Protein AF-A0A938GHQ9-F1 (afdb_monomer_lite)

Secondary structure (DSSP, 8-state):
--GGG------HHHHHHHHHHHHHHHHHHHHHHTT-HHHHHHHHHHHHHHHHHHHHHH-

Foldseek 3Di:
DDPVPPPDPCDPVLVVLVVLLVVLVVQLV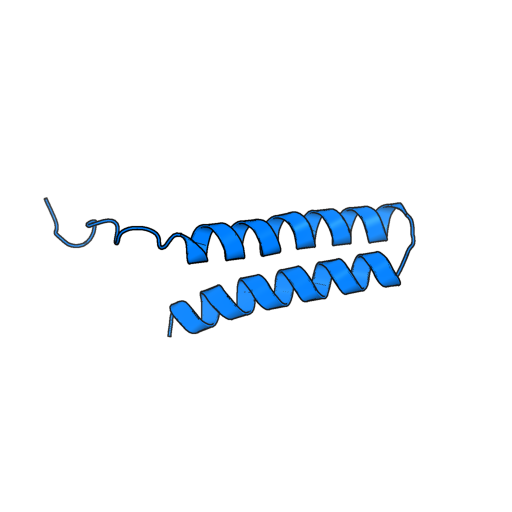VCVVVVNPVSNVSSVVSNVVSVVVVVVVVD

Structure (mmCIF, N/CA/C/O backbone):
data_AF-A0A938GHQ9-F1
#
_entry.id   AF-A0A938GHQ9-F1
#
loop_
_atom_site.group_PDB
_atom_site.id
_atom_site.type_symbol
_atom_site.label_atom_id
_atom_site.label_alt_id
_atom_site.label_comp_id
_atom_site.label_asym_id
_atom_site.label_entity_id
_atom_site.label_seq_id
_atom_site.pdbx_PDB_ins_code
_atom_site.Cartn_x
_atom_site.Cartn_y
_atom_site.Cartn_z
_atom_site.occupancy
_atom_site.B_iso_or_equiv
_atom_site.auth_seq_id
_atom_site.auth_comp_id
_atom_site.auth_asym_id
_atom_site.auth_atom_id
_atom_site.pdbx_PDB_model_num
ATOM 1 N N . MET A 1 1 ? -38.309 4.660 9.549 1.00 47.31 1 MET A N 1
ATOM 2 C CA . MET A 1 1 ? -36.879 4.748 9.181 1.00 47.31 1 MET A CA 1
ATOM 3 C C . MET A 1 1 ? -36.183 3.535 9.772 1.00 47.31 1 MET A C 1
ATOM 5 O O . MET A 1 1 ? -36.187 3.390 10.983 1.00 47.31 1 MET A O 1
ATOM 9 N N . ASN A 1 2 ? -35.722 2.614 8.923 1.00 48.34 2 ASN A N 1
ATOM 10 C CA . ASN A 1 2 ? -35.104 1.355 9.344 1.00 48.34 2 ASN A CA 1
ATOM 11 C C . ASN A 1 2 ? -33.801 1.624 10.108 1.00 48.34 2 ASN A C 1
ATOM 13 O O . ASN A 1 2 ? -32.888 2.231 9.552 1.00 48.34 2 ASN A O 1
ATOM 17 N N . ASP A 1 3 ? -33.662 1.063 11.310 1.00 56.25 3 ASP A N 1
ATOM 18 C CA . ASP A 1 3 ? -32.419 1.071 12.101 1.00 56.25 3 ASP A CA 1
ATOM 19 C C . ASP A 1 3 ? -31.217 0.418 11.385 1.00 56.25 3 ASP A C 1
ATOM 21 O O . ASP A 1 3 ? -30.084 0.510 11.849 1.00 56.25 3 ASP A O 1
ATOM 25 N N . ARG A 1 4 ? -31.442 -0.209 10.222 1.00 56.19 4 ARG A N 1
ATOM 26 C CA . ARG A 1 4 ? -30.408 -0.815 9.367 1.00 56.19 4 ARG A CA 1
ATOM 27 C C . ARG A 1 4 ? -29.512 0.193 8.635 1.00 56.19 4 ARG A C 1
ATOM 29 O O . ARG A 1 4 ? -28.481 -0.216 8.119 1.00 56.19 4 ARG A O 1
ATOM 36 N N . PHE A 1 5 ? -29.880 1.476 8.617 1.00 54.25 5 PHE A N 1
ATOM 37 C CA . PHE A 1 5 ? -29.069 2.576 8.071 1.00 54.25 5 PHE A CA 1
ATOM 38 C C . PHE A 1 5 ? -28.538 3.513 9.164 1.00 54.25 5 PHE A C 1
ATOM 40 O O . PHE A 1 5 ? -28.214 4.665 8.890 1.00 54.25 5 PHE A O 1
ATOM 47 N N . LYS A 1 6 ? -28.463 3.058 10.422 1.00 48.41 6 LYS A N 1
ATOM 48 C CA . LYS A 1 6 ? -27.658 3.767 11.420 1.00 48.41 6 LYS A CA 1
ATOM 49 C C . LYS A 1 6 ? -26.197 3.589 11.026 1.00 48.41 6 LYS A C 1
ATOM 51 O O . LYS A 1 6 ? -25.596 2.563 11.344 1.00 48.41 6 LYS A O 1
ATOM 56 N N . ASP A 1 7 ? -25.667 4.571 10.298 1.00 59.56 7 ASP A N 1
ATOM 57 C CA . ASP A 1 7 ? -24.239 4.744 10.061 1.00 59.56 7 ASP A CA 1
ATOM 58 C C . ASP A 1 7 ? -23.536 4.607 11.409 1.00 59.56 7 ASP A C 1
ATOM 60 O O . ASP A 1 7 ? -23.613 5.483 12.274 1.00 59.56 7 ASP A O 1
ATOM 64 N N . ARG A 1 8 ? -22.910 3.447 11.637 1.00 61.66 8 ARG A N 1
ATOM 65 C CA . ARG A 1 8 ? -22.054 3.273 12.805 1.00 61.66 8 ARG A CA 1
ATOM 66 C C . ARG A 1 8 ? -21.001 4.375 12.703 1.00 61.66 8 ARG A C 1
ATOM 68 O O . ARG A 1 8 ? -20.448 4.532 11.610 1.00 61.66 8 ARG A O 1
ATOM 75 N N . PRO A 1 9 ? -20.731 5.136 13.776 1.00 59.91 9 PRO A N 1
ATOM 76 C CA . PRO A 1 9 ? -19.752 6.211 13.725 1.00 59.91 9 PRO A CA 1
ATOM 77 C C . PRO A 1 9 ? -18.453 5.641 13.158 1.00 59.91 9 PRO A C 1
ATOM 79 O O . PRO A 1 9 ? -17.869 4.718 13.731 1.00 59.91 9 PRO A O 1
ATOM 82 N N . ARG A 1 10 ? -18.074 6.115 11.964 1.00 65.69 10 ARG A N 1
ATOM 83 C CA . ARG A 1 10 ? -16.860 5.677 11.272 1.00 65.69 10 ARG A CA 1
ATOM 84 C C . ARG A 1 10 ? -15.711 5.965 12.226 1.00 65.69 10 ARG A C 1
ATOM 86 O O . ARG A 1 10 ? -15.528 7.111 12.631 1.00 65.69 10 ARG A O 1
ATOM 93 N N . SER A 1 11 ? -15.006 4.922 12.652 1.00 75.62 11 SER A N 1
ATOM 94 C CA . SER A 1 11 ? -13.942 5.093 13.636 1.00 75.62 11 SER A CA 1
ATOM 95 C C . SER A 1 11 ? -12.845 5.930 12.993 1.00 75.62 11 SER A C 1
ATOM 97 O O . SER A 1 11 ? -12.524 5.714 11.823 1.00 75.62 11 SER A O 1
ATOM 99 N N . SER A 1 12 ? -12.232 6.853 13.736 1.00 83.06 12 SER A N 1
ATOM 100 C CA . SER A 1 12 ? -11.078 7.622 13.249 1.00 83.06 12 SER A CA 1
ATOM 101 C C . SER A 1 12 ? -9.978 6.704 12.699 1.00 83.06 12 SER A C 1
ATOM 103 O O . SER A 1 12 ? -9.259 7.074 11.775 1.00 83.06 12 SER A O 1
ATOM 105 N N . TRP A 1 13 ? -9.899 5.469 13.204 1.00 84.00 13 TRP A N 1
ATOM 106 C CA . TRP A 1 13 ? -8.976 4.449 12.721 1.00 84.00 13 TRP A CA 1
ATOM 107 C C . TRP A 1 13 ? -9.298 3.932 11.308 1.00 84.00 13 TRP A C 1
ATOM 109 O O . TRP A 1 13 ? -8.387 3.641 10.540 1.00 84.00 13 TRP A O 1
ATOM 119 N N . ASP A 1 14 ? -10.571 3.907 10.903 1.00 84.81 14 ASP A N 1
ATOM 120 C CA . ASP A 1 14 ? -10.959 3.540 9.533 1.00 84.81 14 ASP A CA 1
ATOM 121 C C . ASP A 1 14 ? -10.472 4.573 8.517 1.00 84.81 14 ASP A C 1
ATOM 123 O O . ASP A 1 14 ? -10.087 4.222 7.405 1.00 84.81 14 ASP A O 1
ATOM 127 N N . VAL A 1 15 ? -10.468 5.851 8.905 1.00 87.81 15 VAL A N 1
ATOM 128 C CA . VAL A 1 15 ? -9.976 6.945 8.059 1.00 87.81 15 VAL A CA 1
ATOM 129 C C . VAL A 1 15 ? -8.470 6.813 7.845 1.00 87.81 15 VAL A C 1
ATOM 131 O O . VAL A 1 15 ? -7.996 6.960 6.720 1.00 87.81 15 VAL A O 1
ATOM 134 N N . VAL A 1 16 ? -7.722 6.469 8.898 1.00 90.25 16 VAL A N 1
ATOM 135 C CA . VAL A 1 16 ? -6.273 6.228 8.813 1.00 90.25 16 VAL A CA 1
ATOM 136 C C . VAL A 1 16 ? -5.971 5.055 7.884 1.00 90.25 16 VAL A C 1
ATOM 138 O O . VAL A 1 16 ? -5.132 5.173 6.997 1.00 90.25 16 VAL A O 1
ATOM 141 N N . GLN A 1 17 ? -6.681 3.939 8.036 1.00 90.12 17 GLN A N 1
ATOM 142 C CA . GLN A 1 17 ? -6.448 2.740 7.225 1.00 90.12 17 GLN A CA 1
ATOM 143 C C . GLN A 1 17 ? -6.849 2.953 5.762 1.00 90.12 17 GLN A C 1
ATOM 145 O O . GLN A 1 17 ? -6.159 2.500 4.846 1.00 90.12 17 GLN A O 1
ATOM 150 N N . PHE A 1 18 ? -7.905 3.733 5.522 1.00 90.31 18 PHE A N 1
ATOM 151 C CA . PHE A 1 18 ? -8.256 4.184 4.180 1.00 90.31 18 PHE A CA 1
ATOM 152 C C . PHE A 1 18 ? -7.147 5.048 3.566 1.00 90.31 18 PHE A C 1
ATOM 154 O O . PHE A 1 18 ? -6.739 4.800 2.433 1.00 90.31 18 PHE A O 1
ATOM 161 N N . ALA A 1 19 ? -6.611 6.014 4.318 1.00 91.38 19 ALA A N 1
ATOM 162 C CA . ALA A 1 19 ? -5.509 6.854 3.859 1.00 91.38 19 ALA A CA 1
ATOM 163 C C . ALA A 1 19 ? -4.251 6.027 3.544 1.00 91.38 19 ALA A C 1
ATOM 165 O O . ALA A 1 19 ? -3.655 6.220 2.488 1.00 91.38 19 ALA A O 1
ATOM 166 N N . ILE A 1 20 ? -3.885 5.063 4.399 1.00 92.81 20 ILE A N 1
ATOM 167 C CA . ILE A 1 20 ? -2.764 4.136 4.160 1.00 92.81 20 ILE A CA 1
ATOM 168 C C . ILE A 1 20 ? -2.968 3.368 2.852 1.00 92.81 20 ILE A C 1
ATOM 170 O O . ILE A 1 20 ? -2.056 3.300 2.030 1.00 92.81 20 ILE A O 1
ATOM 174 N N . THR A 1 21 ? -4.173 2.841 2.628 1.00 93.06 21 THR A N 1
ATOM 175 C CA . THR A 1 21 ? -4.505 2.106 1.399 1.00 93.06 21 THR A CA 1
ATOM 176 C C . THR A 1 21 ? -4.390 3.009 0.168 1.00 93.06 21 THR A C 1
ATOM 178 O O . THR A 1 21 ? -3.797 2.629 -0.840 1.00 93.06 21 THR A O 1
ATOM 181 N N . PHE A 1 22 ? -4.918 4.231 0.253 1.00 92.62 22 PHE A N 1
ATOM 182 C CA . PHE A 1 22 ? -4.885 5.200 -0.839 1.00 92.62 22 PHE A CA 1
ATOM 183 C C . PHE A 1 22 ? -3.455 5.636 -1.188 1.00 92.62 22 PHE A C 1
ATOM 185 O O . PHE A 1 22 ? -3.056 5.574 -2.350 1.00 92.62 22 PHE A O 1
ATOM 192 N N . PHE A 1 23 ? -2.652 6.018 -0.191 1.00 92.69 23 PHE A N 1
ATOM 193 C CA . PHE A 1 23 ? -1.251 6.376 -0.411 1.00 92.69 23 PHE A CA 1
ATOM 194 C C . PHE A 1 23 ? -0.413 5.182 -0.866 1.00 92.69 23 PHE A C 1
ATOM 196 O O . PHE A 1 23 ? 0.460 5.354 -1.712 1.00 92.69 23 PHE A O 1
ATOM 203 N N . GLY A 1 24 ? -0.707 3.976 -0.380 1.00 93.12 24 GLY A N 1
ATOM 204 C CA . GLY A 1 24 ? -0.095 2.745 -0.870 1.00 93.12 24 GLY A CA 1
ATOM 205 C C . GLY A 1 24 ? -0.281 2.575 -2.379 1.00 93.12 24 GLY A C 1
ATOM 206 O O . GLY A 1 24 ? 0.701 2.370 -3.086 1.00 93.1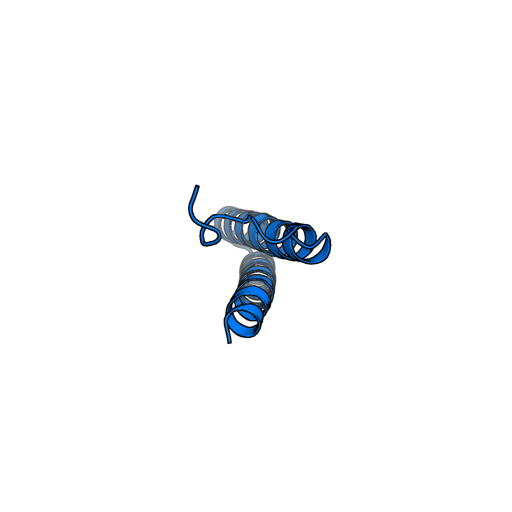2 24 GLY A O 1
ATOM 207 N N . LEU A 1 25 ? -1.502 2.767 -2.895 1.00 93.25 25 LEU A N 1
ATOM 208 C CA . LEU A 1 25 ? -1.781 2.706 -4.338 1.00 93.25 25 LEU A CA 1
ATOM 209 C C . LEU A 1 25 ? -1.016 3.773 -5.127 1.00 93.25 25 LEU A C 1
ATOM 211 O O . LEU A 1 25 ? -0.465 3.473 -6.187 1.00 93.25 25 LEU A O 1
ATOM 215 N N . LEU A 1 26 ? -0.952 5.005 -4.612 1.00 95.69 26 LEU A N 1
ATOM 216 C CA . LEU A 1 26 ? -0.190 6.083 -5.248 1.00 95.69 26 LEU A CA 1
ATOM 217 C C . LEU A 1 26 ? 1.305 5.760 -5.304 1.00 95.69 26 LEU A C 1
ATOM 219 O O . LEU A 1 26 ? 1.933 5.956 -6.342 1.00 95.69 26 LEU A O 1
ATOM 223 N N . ILE A 1 27 ? 1.866 5.227 -4.217 1.00 93.19 27 ILE A N 1
ATOM 224 C CA . ILE A 1 27 ? 3.269 4.808 -4.145 1.00 93.19 27 ILE A CA 1
ATOM 225 C C . ILE A 1 27 ? 3.529 3.638 -5.096 1.00 93.19 27 ILE A C 1
ATOM 227 O O . ILE A 1 27 ? 4.540 3.643 -5.796 1.00 93.19 27 ILE A O 1
ATOM 231 N N . THR A 1 28 ? 2.609 2.673 -5.194 1.00 94.62 28 THR A N 1
ATOM 232 C CA . THR A 1 28 ? 2.706 1.591 -6.180 1.00 94.62 28 THR A CA 1
ATOM 233 C C . THR A 1 28 ? 2.735 2.146 -7.598 1.00 94.62 28 THR A C 1
ATOM 235 O O . THR A 1 28 ? 3.632 1.801 -8.364 1.00 94.62 28 THR A O 1
ATOM 238 N N . GLY A 1 29 ? 1.800 3.039 -7.938 1.00 92.94 29 GLY A N 1
ATOM 239 C CA . GLY A 1 29 ? 1.751 3.695 -9.243 1.00 92.94 29 GLY A CA 1
ATOM 240 C C . GLY A 1 29 ? 3.031 4.473 -9.546 1.00 92.94 29 GLY A C 1
ATOM 241 O O . GLY A 1 29 ? 3.616 4.304 -10.613 1.00 92.94 29 GLY A O 1
ATOM 242 N N . ALA A 1 30 ? 3.525 5.254 -8.585 1.00 93.31 30 ALA A N 1
ATOM 243 C CA . ALA A 1 30 ? 4.787 5.977 -8.707 1.00 93.31 30 ALA A CA 1
ATOM 244 C C . ALA A 1 30 ? 5.983 5.028 -8.886 1.00 93.31 30 ALA A C 1
ATOM 246 O O . ALA A 1 30 ? 6.868 5.300 -9.696 1.00 93.31 30 ALA A O 1
ATOM 247 N N . GLY A 1 31 ? 6.005 3.894 -8.182 1.00 93.50 31 GLY A N 1
ATOM 248 C CA . GLY A 1 31 ? 7.021 2.854 -8.336 1.00 93.50 31 GLY A CA 1
ATOM 249 C C . GLY A 1 31 ? 7.020 2.236 -9.732 1.00 93.50 31 GLY A C 1
ATOM 250 O O . GLY A 1 31 ? 8.076 2.095 -10.340 1.00 93.50 31 GLY A O 1
ATOM 251 N N . ILE A 1 32 ? 5.837 1.949 -10.282 1.00 93.94 32 ILE A N 1
ATOM 252 C CA . ILE A 1 32 ? 5.684 1.431 -11.648 1.00 93.94 32 ILE A CA 1
ATOM 253 C C . ILE A 1 32 ? 6.171 2.465 -12.671 1.00 93.94 32 ILE A C 1
ATOM 255 O O . ILE A 1 32 ? 6.980 2.132 -13.534 1.00 93.94 32 ILE A O 1
ATOM 259 N N . VAL A 1 33 ? 5.735 3.724 -12.550 1.00 95.75 33 VAL A N 1
ATOM 260 C CA . VAL A 1 33 ? 6.122 4.810 -13.471 1.00 95.75 33 VAL A CA 1
ATOM 261 C C . VAL A 1 33 ? 7.624 5.094 -13.412 1.00 95.75 33 VAL A C 1
ATOM 263 O O . VAL A 1 33 ? 8.254 5.304 -14.443 1.00 95.75 33 VAL A O 1
ATOM 266 N N . SER A 1 34 ? 8.215 5.068 -12.217 1.00 94.44 34 SER A N 1
ATOM 267 C CA . SER A 1 34 ? 9.656 5.270 -12.016 1.00 94.44 34 SER A CA 1
ATOM 268 C C . SER A 1 34 ? 10.498 4.017 -12.274 1.00 94.44 34 SER A C 1
ATOM 270 O O . SER A 1 34 ? 11.713 4.057 -12.095 1.00 94.44 34 SER A O 1
ATOM 272 N N . THR A 1 35 ? 9.888 2.898 -12.687 1.00 94.25 35 THR A N 1
ATOM 273 C CA . THR A 1 35 ? 10.538 1.582 -12.855 1.00 94.25 35 THR A CA 1
ATOM 274 C C . THR A 1 35 ? 11.278 1.080 -11.606 1.00 94.25 35 THR A C 1
ATOM 276 O O . THR A 1 35 ? 12.169 0.236 -11.682 1.00 94.25 35 THR A O 1
ATOM 279 N N . SER A 1 36 ? 10.892 1.572 -10.426 1.00 93.56 36 SER A N 1
ATOM 280 C CA . SER A 1 36 ? 11.470 1.173 -9.149 1.00 93.56 36 SER A CA 1
ATOM 281 C C . SER A 1 36 ? 10.643 0.064 -8.507 1.00 93.56 36 SER A C 1
ATOM 283 O O . SER A 1 36 ? 9.566 0.293 -7.946 1.00 93.56 36 SER A O 1
ATOM 285 N N . SER A 1 37 ? 11.181 -1.155 -8.546 1.00 89.69 37 SER A N 1
ATOM 286 C CA . SER A 1 37 ? 10.565 -2.334 -7.928 1.00 89.69 37 SER A CA 1
ATOM 287 C C . SER A 1 37 ? 10.404 -2.188 -6.413 1.00 89.69 37 SER A C 1
ATOM 289 O O . SER A 1 37 ? 9.413 -2.659 -5.859 1.00 89.69 37 SER A O 1
ATOM 291 N N . ALA A 1 38 ? 11.325 -1.486 -5.746 1.00 91.19 38 ALA A N 1
ATOM 292 C CA . ALA A 1 38 ? 11.271 -1.249 -4.306 1.00 91.19 38 ALA A CA 1
ATOM 293 C C . ALA A 1 38 ? 10.082 -0.360 -3.907 1.00 91.19 38 ALA A C 1
ATOM 295 O O . ALA A 1 38 ? 9.337 -0.707 -2.990 1.00 91.19 38 ALA A O 1
ATOM 296 N N . LEU A 1 39 ? 9.861 0.752 -4.621 1.00 90.12 39 LEU A N 1
ATOM 297 C CA . LEU A 1 39 ? 8.702 1.623 -4.385 1.00 90.12 39 LEU A CA 1
ATOM 298 C C . LEU A 1 39 ? 7.392 0.909 -4.725 1.00 90.12 39 LEU A C 1
ATOM 300 O O . LEU A 1 39 ? 6.436 0.989 -3.956 1.00 90.12 39 LEU A O 1
ATOM 304 N N . ALA A 1 40 ? 7.361 0.163 -5.834 1.00 92.12 40 ALA A N 1
ATOM 305 C CA . ALA A 1 40 ? 6.180 -0.598 -6.222 1.00 92.12 40 ALA A CA 1
ATOM 306 C C . ALA A 1 40 ? 5.796 -1.628 -5.145 1.00 92.12 40 ALA A C 1
ATOM 308 O O . ALA A 1 40 ? 4.639 -1.677 -4.723 1.00 92.12 40 ALA A O 1
ATOM 309 N N . ALA A 1 41 ? 6.778 -2.391 -4.651 1.00 93.31 41 ALA A N 1
ATOM 310 C CA . ALA A 1 41 ? 6.589 -3.383 -3.598 1.00 93.31 41 ALA A CA 1
ATOM 311 C C . ALA A 1 41 ? 6.144 -2.749 -2.272 1.00 93.31 41 ALA A C 1
ATOM 313 O O . ALA A 1 41 ? 5.213 -3.246 -1.642 1.00 93.31 41 ALA A O 1
ATOM 314 N N . LEU A 1 42 ? 6.755 -1.630 -1.869 1.00 94.38 42 LEU A N 1
ATOM 315 C CA . LEU A 1 42 ? 6.376 -0.924 -0.643 1.00 94.38 42 LEU A CA 1
ATOM 316 C C . LEU A 1 42 ? 4.928 -0.425 -0.706 1.00 94.38 42 LEU A C 1
ATOM 318 O O . LEU A 1 42 ? 4.174 -0.610 0.247 1.00 94.38 42 LEU A O 1
ATOM 322 N N . GLY A 1 43 ? 4.514 0.141 -1.842 1.00 91.44 43 GLY A N 1
ATOM 323 C CA . GLY A 1 43 ? 3.124 0.536 -2.047 1.00 91.44 43 GLY A CA 1
ATOM 324 C C . GLY A 1 43 ? 2.163 -0.654 -1.959 1.00 91.44 43 GLY A C 1
ATOM 325 O O . GLY A 1 43 ? 1.156 -0.574 -1.259 1.00 91.44 43 GLY A O 1
ATOM 326 N N . ILE A 1 44 ? 2.512 -1.796 -2.569 1.00 94.38 44 ILE A N 1
ATOM 327 C CA . ILE A 1 44 ? 1.679 -3.011 -2.537 1.00 94.38 44 ILE A CA 1
ATOM 328 C C . ILE A 1 44 ? 1.509 -3.513 -1.099 1.00 94.38 44 ILE A C 1
ATOM 330 O O . ILE A 1 44 ? 0.404 -3.885 -0.709 1.00 94.38 44 ILE A O 1
ATOM 334 N N . LEU A 1 45 ? 2.571 -3.482 -0.288 1.00 95.44 45 LEU A N 1
ATOM 335 C CA . LEU A 1 45 ? 2.508 -3.874 1.122 1.00 95.44 45 LEU A CA 1
ATOM 336 C C . LEU A 1 45 ? 1.596 -2.953 1.942 1.00 95.44 45 LEU A C 1
ATOM 338 O O . LEU A 1 45 ? 0.806 -3.444 2.748 1.00 95.44 45 LEU A O 1
ATOM 342 N N . LEU A 1 46 ? 1.659 -1.637 1.720 1.00 92.88 46 LEU A N 1
ATOM 343 C CA . LEU A 1 46 ? 0.773 -0.676 2.390 1.00 92.88 46 LEU A CA 1
ATOM 344 C C . LEU A 1 46 ? -0.698 -0.896 2.012 1.00 92.88 46 LEU A C 1
ATOM 346 O O . LEU A 1 46 ? -1.573 -0.850 2.877 1.00 92.88 46 LEU A O 1
ATOM 350 N N . VAL A 1 47 ? -0.970 -1.196 0.740 1.00 93.94 47 VAL A N 1
ATOM 351 C CA . VAL A 1 47 ? -2.317 -1.552 0.272 1.00 93.94 47 VAL A CA 1
ATOM 352 C C . VAL A 1 47 ? -2.790 -2.844 0.928 1.00 93.94 47 VAL A C 1
ATOM 354 O O . VAL A 1 47 ? -3.888 -2.878 1.479 1.00 93.94 47 VAL A O 1
ATOM 357 N N . ALA A 1 48 ? -1.963 -3.891 0.918 1.00 93.62 48 ALA A N 1
ATOM 358 C CA . ALA A 1 48 ? -2.293 -5.177 1.525 1.00 93.62 48 ALA A CA 1
ATOM 359 C C . ALA A 1 48 ? -2.592 -5.045 3.026 1.00 93.62 48 ALA A C 1
ATOM 361 O O . ALA A 1 48 ? -3.544 -5.649 3.517 1.00 93.62 48 ALA A O 1
ATOM 362 N N . TRP A 1 49 ? -1.830 -4.213 3.741 1.00 93.12 49 TRP A N 1
ATOM 363 C CA . TRP A 1 49 ? -2.064 -3.917 5.152 1.00 93.12 49 TRP A CA 1
ATOM 364 C C . TRP A 1 49 ? -3.418 -3.242 5.394 1.00 93.12 49 TRP A C 1
ATOM 366 O O . TRP A 1 49 ? -4.210 -3.710 6.215 1.00 93.12 49 TRP A O 1
ATOM 376 N N . GLY A 1 50 ? -3.711 -2.168 4.655 1.00 89.75 50 GLY A N 1
ATOM 377 C CA . GLY A 1 50 ? -4.969 -1.439 4.797 1.00 89.75 50 GLY A CA 1
ATOM 378 C C . GLY A 1 50 ? -6.188 -2.298 4.444 1.00 89.75 50 GLY A C 1
ATOM 379 O O . GLY A 1 50 ? -7.164 -2.323 5.195 1.00 89.75 50 GLY A O 1
ATOM 380 N N . PHE A 1 51 ? -6.107 -3.092 3.370 1.00 89.12 51 PHE A N 1
ATOM 381 C CA 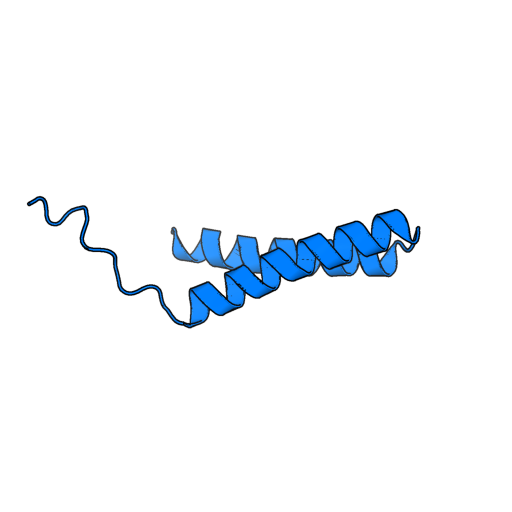. PHE A 1 51 ? -7.136 -4.084 3.039 1.00 89.12 51 PHE A CA 1
ATOM 382 C C . PHE A 1 51 ? -7.280 -5.153 4.122 1.00 89.12 51 PHE A C 1
ATOM 384 O O . PHE A 1 51 ? -8.405 -5.471 4.505 1.00 89.12 51 PHE A O 1
ATOM 391 N N . GLY A 1 52 ? -6.170 -5.671 4.654 1.00 91.50 52 GLY A N 1
ATOM 392 C CA . GLY A 1 52 ? -6.177 -6.647 5.743 1.00 91.50 52 GLY A CA 1
ATOM 393 C C . GLY A 1 52 ? -6.939 -6.142 6.967 1.00 91.50 52 GLY A C 1
ATOM 394 O O . GLY A 1 52 ? -7.76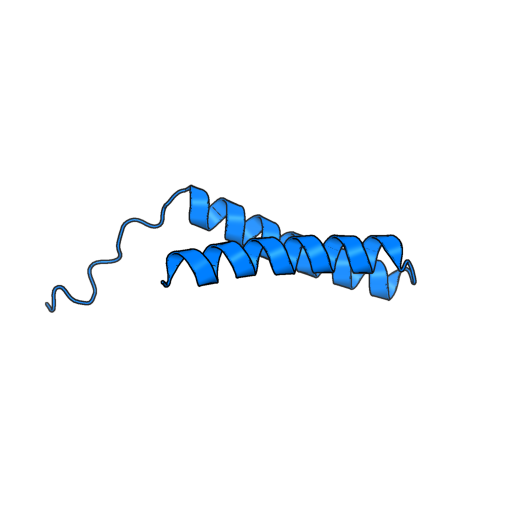4 -6.868 7.516 1.00 91.50 52 GLY A O 1
ATOM 395 N N . TYR A 1 53 ? -6.752 -4.874 7.340 1.00 89.06 53 TYR A N 1
ATOM 396 C CA . TYR A 1 53 ? -7.517 -4.253 8.420 1.00 89.06 53 TYR A CA 1
ATOM 397 C C . TYR A 1 53 ? -9.029 -4.231 8.137 1.00 89.06 53 TYR A C 1
ATOM 399 O O . TYR A 1 53 ? -9.819 -4.605 9.003 1.00 89.06 53 TYR A O 1
ATOM 407 N N . PHE A 1 54 ? -9.452 -3.826 6.934 1.00 85.19 54 PHE A N 1
ATOM 408 C CA . PHE A 1 54 ? -10.880 -3.785 6.593 1.00 85.19 54 PHE A CA 1
ATOM 409 C C . PHE A 1 54 ? -11.512 -5.177 6.530 1.00 85.19 54 PHE A C 1
ATOM 411 O O . PHE A 1 54 ? -12.640 -5.344 6.989 1.00 85.19 54 PHE A O 1
ATOM 418 N N 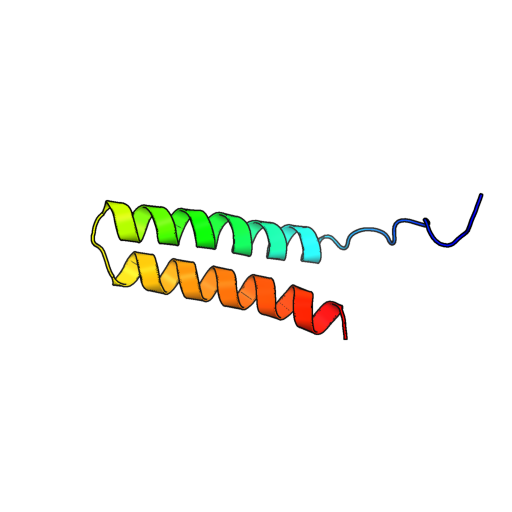. VAL A 1 55 ? -10.782 -6.170 6.016 1.00 87.75 55 VAL A N 1
ATOM 419 C CA . VAL A 1 55 ? -11.230 -7.568 5.980 1.00 87.75 55 VAL A CA 1
ATOM 420 C C . VAL A 1 55 ? -11.391 -8.120 7.395 1.00 87.75 55 VAL A C 1
ATOM 422 O O . VAL A 1 55 ? -12.435 -8.687 7.705 1.00 87.75 55 VAL A O 1
ATOM 425 N N . LEU A 1 56 ? -10.406 -7.905 8.274 1.00 87.50 56 LEU A N 1
ATOM 426 C CA . LEU A 1 56 ? -10.474 -8.342 9.672 1.00 87.50 56 LEU A CA 1
ATOM 427 C C . LEU A 1 56 ? -11.586 -7.642 10.451 1.00 87.50 56 LEU A C 1
ATOM 429 O O . LEU A 1 56 ? -12.192 -8.253 11.315 1.00 87.50 56 LEU A O 1
ATOM 433 N N . LYS A 1 57 ? -11.871 -6.374 10.145 1.00 79.88 57 LYS A N 1
ATOM 434 C CA . LYS A 1 57 ? -12.975 -5.637 10.769 1.00 79.88 57 LYS A CA 1
ATOM 435 C C . LYS A 1 57 ? -14.357 -6.150 10.335 1.00 79.88 57 LYS A C 1
ATOM 437 O O . LYS A 1 57 ? -15.349 -5.892 11.015 1.00 79.88 57 LYS A O 1
ATOM 442 N N . GLN A 1 58 ? -14.440 -6.785 9.167 1.00 73.75 58 GLN A N 1
ATOM 443 C CA . GLN A 1 58 ? -15.689 -7.309 8.621 1.00 73.75 58 GLN A CA 1
ATOM 444 C C . GLN A 1 58 ? -16.057 -8.692 9.187 1.00 73.75 58 GLN A C 1
ATOM 446 O O . GLN A 1 58 ? -17.236 -9.050 9.137 1.00 73.75 58 GLN A O 1
ATOM 451 N N . TRP A 1 59 ? -15.074 -9.434 9.709 1.00 67.25 59 TRP A N 1
ATOM 452 C CA . TRP A 1 59 ? -15.253 -10.679 10.464 1.00 67.25 59 TRP A CA 1
ATOM 453 C C . TRP A 1 59 ? -15.568 -10.401 11.938 1.00 67.25 59 TRP A C 1
ATOM 455 O O . TRP A 1 59 ? -16.379 -11.169 12.501 1.00 67.25 59 TRP A O 1
#

pLDDT: mean 84.31, std 14.14, range [47.31, 95.75]

Sequence (59 aa):
MNDRFKDRPRSSWDVVQFAITFFGLLI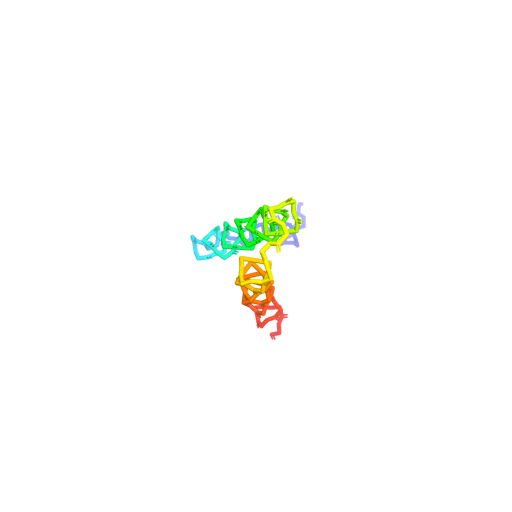TGAGIVSTSSALAALGILLVAWGFGYFVLKQW

Radius of gyration: 15.1 Å; chains: 1; bounding box: 48×18×27 Å